Protein AF-A0A3Q1HMD2-F1 (afdb_monomer)

Structure (mmCIF, N/CA/C/O backbone):
data_AF-A0A3Q1HMD2-F1
#
_entry.id   AF-A0A3Q1HMD2-F1
#
loop_
_atom_site.group_PDB
_atom_site.id
_atom_site.type_symbol
_atom_site.label_atom_id
_atom_site.label_alt_id
_atom_site.label_comp_id
_atom_site.label_asym_id
_atom_site.label_entity_id
_atom_site.label_seq_id
_atom_site.pdbx_PDB_ins_code
_atom_site.Cartn_x
_atom_site.Cartn_y
_atom_site.Cartn_z
_atom_site.occupancy
_atom_site.B_iso_or_equiv
_atom_site.auth_seq_id
_atom_site.auth_comp_id
_atom_site.auth_asym_id
_atom_site.auth_atom_id
_atom_site.pdbx_PDB_model_num
ATOM 1 N N . GLU A 1 1 ? 46.331 -50.210 -24.029 1.00 36.81 1 GLU A N 1
ATOM 2 C CA . GLU A 1 1 ? 45.199 -49.927 -24.944 1.00 36.81 1 GLU A CA 1
ATOM 3 C C . GLU A 1 1 ? 43.909 -49.657 -24.145 1.00 36.81 1 GLU A C 1
ATOM 5 O O . GLU A 1 1 ? 43.136 -50.570 -23.907 1.00 36.81 1 GLU A O 1
ATOM 10 N N . ILE A 1 2 ? 43.775 -48.572 -23.369 1.00 42.72 2 ILE A N 1
ATOM 11 C CA . ILE A 1 2 ? 43.354 -47.190 -23.715 1.00 42.72 2 ILE A CA 1
ATOM 12 C C . ILE A 1 2 ? 42.086 -47.113 -24.583 1.00 42.72 2 ILE A C 1
ATOM 14 O O . ILE A 1 2 ? 42.190 -47.287 -25.784 1.00 42.72 2 ILE A O 1
ATOM 18 N N . THR A 1 3 ? 40.953 -46.740 -23.969 1.00 42.50 3 THR A N 1
ATOM 19 C CA . THR A 1 3 ? 39.891 -45.835 -24.494 1.00 42.50 3 THR A CA 1
ATOM 20 C C . THR A 1 3 ? 38.850 -45.664 -23.370 1.00 42.50 3 THR A C 1
ATOM 22 O O . THR A 1 3 ? 38.097 -46.589 -23.098 1.00 42.50 3 THR A O 1
ATOM 25 N N . ALA A 1 4 ? 38.925 -44.684 -22.465 1.00 46.41 4 ALA A N 1
ATOM 26 C CA . ALA A 1 4 ? 38.678 -43.241 -22.594 1.00 46.41 4 ALA A CA 1
ATOM 27 C C . ALA A 1 4 ? 37.219 -42.853 -22.947 1.00 46.41 4 ALA A C 1
ATOM 29 O O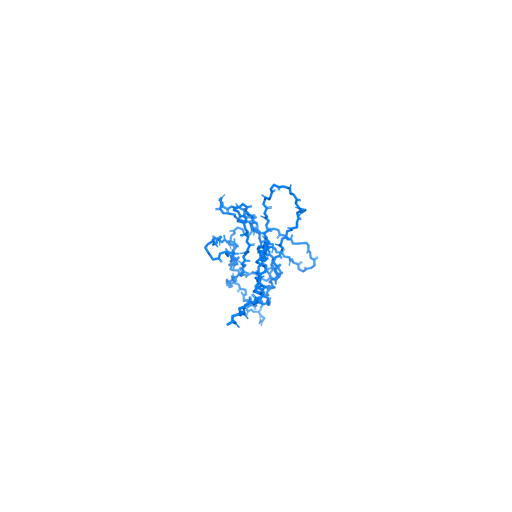 . ALA A 1 4 ? 36.803 -42.941 -24.093 1.00 46.41 4 ALA A O 1
ATOM 30 N N . PHE A 1 5 ? 36.496 -42.412 -21.906 1.00 48.41 5 PHE A N 1
ATOM 31 C CA . PHE A 1 5 ? 35.537 -41.296 -21.827 1.00 48.41 5 PHE A CA 1
ATOM 32 C C . PHE A 1 5 ? 34.639 -40.949 -23.026 1.00 48.41 5 PHE A C 1
ATOM 34 O O . PHE A 1 5 ? 35.114 -40.361 -23.983 1.00 48.41 5 PHE A O 1
ATOM 41 N N . PHE A 1 6 ? 33.318 -41.049 -22.824 1.00 46.47 6 PHE A N 1
ATOM 42 C CA . PHE A 1 6 ? 32.373 -39.978 -23.187 1.00 46.47 6 PHE A CA 1
ATOM 43 C C . PHE A 1 6 ? 31.221 -39.931 -22.170 1.00 46.47 6 PHE A C 1
ATOM 45 O O . PHE A 1 6 ? 30.139 -40.469 -22.387 1.00 46.47 6 PHE A O 1
ATOM 52 N N . LEU A 1 7 ? 31.457 -39.272 -21.031 1.00 53.06 7 LEU A N 1
ATOM 53 C CA . LEU A 1 7 ? 30.361 -38.701 -20.250 1.00 53.06 7 LEU A CA 1
ATOM 54 C C . LEU A 1 7 ? 29.839 -37.513 -21.062 1.00 53.06 7 LEU A C 1
ATOM 56 O O . LEU A 1 7 ? 30.474 -36.460 -21.092 1.00 53.06 7 LEU A O 1
ATOM 60 N N . LEU A 1 8 ? 28.709 -37.679 -21.748 1.00 49.09 8 LEU A N 1
ATOM 61 C CA . LEU A 1 8 ? 27.943 -36.536 -22.231 1.00 49.09 8 LEU A CA 1
ATOM 62 C C . LEU A 1 8 ? 27.417 -35.810 -20.993 1.00 49.09 8 LEU A C 1
ATOM 64 O O . LEU A 1 8 ? 26.364 -36.143 -20.454 1.00 49.09 8 LEU A O 1
ATOM 68 N N . ALA A 1 9 ? 28.187 -34.838 -20.508 1.00 56.22 9 ALA A N 1
ATOM 69 C CA . ALA A 1 9 ? 27.666 -33.813 -19.630 1.00 56.22 9 ALA A CA 1
ATOM 70 C C . ALA A 1 9 ? 26.577 -33.084 -20.421 1.00 56.22 9 ALA A C 1
ATOM 72 O O . ALA A 1 9 ? 26.861 -32.227 -21.258 1.00 56.22 9 ALA A O 1
ATOM 73 N N . VAL A 1 10 ? 25.322 -33.469 -20.197 1.00 58.69 10 VAL A N 1
ATOM 74 C CA . VAL A 1 10 ? 24.182 -32.649 -20.586 1.00 58.69 10 VAL A CA 1
ATOM 75 C C . VAL A 1 10 ? 24.306 -31.399 -19.730 1.00 58.69 10 VAL A C 1
ATOM 77 O O . VAL A 1 10 ? 23.956 -31.406 -18.551 1.00 58.69 10 VAL A O 1
ATOM 80 N N . ALA A 1 11 ? 24.909 -30.348 -20.288 1.00 55.50 11 ALA A N 1
ATOM 81 C CA . ALA A 1 11 ? 24.873 -29.042 -19.662 1.00 55.50 11 ALA A CA 1
ATOM 82 C C . ALA A 1 11 ? 23.389 -28.721 -19.438 1.00 55.50 11 ALA A C 1
ATOM 84 O O . ALA A 1 11 ? 22.623 -28.791 -20.407 1.00 55.50 11 ALA A O 1
ATOM 85 N N . PRO A 1 12 ? 22.943 -28.418 -18.205 1.00 51.03 12 PRO A N 1
ATOM 86 C CA . PRO A 1 12 ? 21.619 -27.859 -18.032 1.00 51.03 12 PRO A CA 1
ATOM 87 C C . PRO A 1 12 ? 21.605 -26.609 -18.901 1.00 51.03 12 PRO A C 1
ATOM 89 O O . PRO A 1 12 ? 22.405 -25.695 -18.700 1.00 51.03 12 PRO A O 1
ATOM 92 N N . SER A 1 13 ? 20.771 -26.614 -19.941 1.00 52.94 13 SER A N 1
ATOM 93 C CA . SER A 1 13 ? 20.509 -25.416 -20.717 1.00 52.94 13 SER A CA 1
ATOM 94 C C . SER A 1 13 ? 20.084 -24.375 -19.697 1.00 52.94 13 SER A C 1
ATOM 96 O O . SER A 1 13 ? 19.016 -24.519 -19.101 1.00 52.94 13 SER A O 1
ATOM 98 N N . SER A 1 14 ? 20.947 -23.392 -19.433 1.00 53.97 14 SER A N 1
ATOM 99 C CA . SER A 1 14 ? 20.606 -22.228 -18.633 1.00 53.97 14 SER A CA 1
ATOM 100 C C . SER A 1 14 ? 19.495 -21.511 -19.380 1.00 53.97 14 SER A C 1
ATOM 102 O O . SER A 1 14 ? 19.742 -20.598 -20.163 1.00 53.97 14 SER A O 1
ATOM 104 N N . SER A 1 15 ? 18.257 -21.962 -19.187 1.00 55.31 15 SER A N 1
ATOM 105 C CA . SER A 1 15 ? 17.096 -21.144 -19.443 1.00 55.31 15 SER A CA 1
ATOM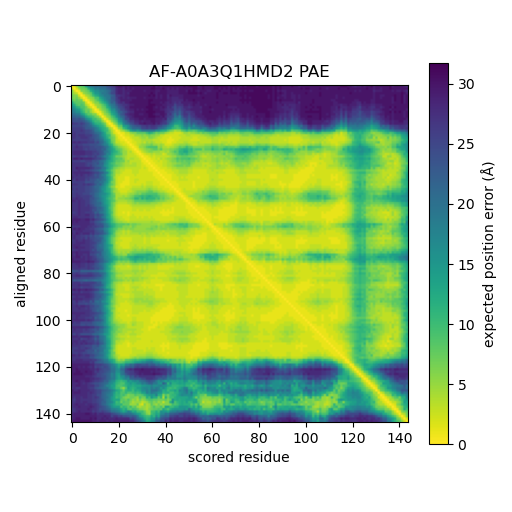 106 C C . SER A 1 15 ? 17.286 -19.966 -18.509 1.00 55.31 15 SER A C 1
ATOM 108 O O . SER A 1 15 ? 17.123 -20.094 -17.294 1.00 55.31 15 SER A O 1
ATOM 110 N N . THR A 1 16 ? 17.725 -18.838 -19.059 1.00 52.25 16 THR A N 1
ATOM 111 C CA . THR A 1 16 ? 17.556 -17.555 -18.403 1.00 52.25 16 THR A CA 1
ATOM 112 C C . THR A 1 16 ? 16.065 -17.460 -18.131 1.00 52.25 16 THR A C 1
ATOM 114 O O . THR A 1 16 ? 15.265 -17.234 -19.038 1.00 52.25 16 THR A O 1
ATOM 117 N N . LEU A 1 17 ? 15.660 -17.753 -16.894 1.00 46.91 17 LEU A N 1
ATOM 118 C CA . LEU A 1 17 ? 14.303 -17.493 -16.461 1.00 46.91 17 LEU A CA 1
ATOM 119 C C . LEU A 1 17 ? 14.194 -15.976 -16.532 1.00 46.91 17 LEU A C 1
ATOM 121 O O . LEU A 1 17 ? 14.702 -15.278 -15.656 1.00 46.91 17 LEU A O 1
ATOM 125 N N . ALA A 1 18 ? 13.655 -15.465 -17.641 1.00 54.69 18 ALA A N 1
ATOM 126 C CA . ALA A 1 18 ? 13.335 -14.059 -17.769 1.00 54.69 18 ALA A CA 1
ATOM 127 C C . ALA A 1 18 ? 12.510 -13.721 -16.529 1.00 54.69 18 ALA A C 1
ATOM 129 O O . ALA A 1 18 ? 11.440 -14.299 -16.323 1.00 54.69 18 ALA A O 1
ATOM 130 N N . GLN A 1 19 ? 13.077 -12.898 -15.647 1.00 58.88 19 GLN A N 1
ATOM 131 C CA . GLN A 1 19 ? 12.434 -12.533 -14.400 1.00 58.88 19 GLN A CA 1
ATOM 132 C C . GLN A 1 19 ? 11.140 -11.820 -14.778 1.00 58.88 19 GLN A C 1
ATOM 134 O O . GLN A 1 19 ? 11.170 -10.735 -15.349 1.00 58.88 19 GLN A O 1
ATOM 139 N N . LYS A 1 20 ? 10.015 -12.509 -14.578 1.00 73.69 20 LYS A N 1
ATOM 140 C CA . LYS A 1 20 ? 8.699 -12.007 -14.947 1.00 73.69 20 LYS A CA 1
ATOM 141 C C . LYS A 1 20 ? 8.309 -10.952 -13.929 1.00 73.69 20 LYS A C 1
ATOM 143 O O . LYS A 1 20 ? 8.329 -11.237 -12.733 1.00 73.69 20 LYS A O 1
ATOM 148 N N . ASP A 1 21 ? 7.952 -9.768 -14.407 1.00 82.88 21 ASP A N 1
ATOM 149 C CA . ASP A 1 21 ? 7.532 -8.695 -13.520 1.00 82.88 21 ASP A CA 1
ATOM 150 C C . ASP A 1 21 ? 6.264 -9.119 -12.775 1.00 82.88 21 ASP A C 1
ATOM 152 O O . ASP A 1 21 ? 5.322 -9.676 -13.356 1.00 82.88 21 ASP A O 1
ATOM 156 N N . ASN A 1 22 ? 6.264 -8.912 -11.465 1.00 85.75 22 ASN A N 1
ATOM 157 C CA . ASN A 1 22 ? 5.184 -9.347 -10.599 1.00 85.75 22 ASN A CA 1
ATOM 158 C C . ASN A 1 22 ? 5.085 -8.465 -9.359 1.00 85.75 22 ASN A C 1
ATOM 160 O O . ASN A 1 22 ? 6.025 -7.773 -8.975 1.00 85.75 22 ASN A O 1
ATOM 164 N N . VAL A 1 23 ? 3.930 -8.533 -8.713 1.00 90.69 23 VAL A N 1
ATOM 165 C CA . VAL A 1 23 ? 3.694 -7.937 -7.403 1.00 90.69 23 VAL A CA 1
ATOM 166 C C . VAL A 1 23 ? 3.278 -9.057 -6.461 1.00 90.69 23 VAL A C 1
ATOM 168 O O . VAL A 1 23 ? 2.573 -9.978 -6.868 1.00 90.69 23 VAL A O 1
ATOM 171 N N . LEU A 1 24 ? 3.762 -9.013 -5.227 1.00 91.00 24 LEU A N 1
ATOM 172 C CA . LEU A 1 24 ? 3.468 -9.976 -4.179 1.00 91.00 24 LEU A CA 1
ATOM 173 C C . LEU A 1 24 ? 2.897 -9.219 -2.982 1.00 91.00 24 LEU A C 1
ATOM 175 O O . LEU A 1 24 ? 3.565 -8.363 -2.401 1.00 91.00 24 LEU A O 1
ATOM 179 N N . GLN A 1 25 ? 1.658 -9.548 -2.638 1.00 89.44 25 GLN A N 1
ATOM 180 C CA . GLN A 1 25 ? 1.007 -9.115 -1.408 1.00 89.44 25 GLN A CA 1
ATOM 181 C C . GLN A 1 25 ? 0.841 -10.342 -0.511 1.00 89.44 25 GLN A C 1
ATOM 183 O O . GLN A 1 25 ? 0.607 -11.428 -1.051 1.00 89.44 25 GLN A O 1
ATOM 188 N N . PRO A 1 26 ? 0.976 -10.197 0.816 1.00 84.88 26 PRO A N 1
ATOM 189 C CA . PRO A 1 26 ? 0.573 -11.246 1.741 1.00 84.88 26 PRO A CA 1
ATOM 190 C C . PRO A 1 26 ? -0.877 -11.655 1.465 1.00 84.88 26 PRO A C 1
ATOM 192 O O . PRO A 1 26 ? -1.724 -10.799 1.208 1.00 84.88 26 PRO A O 1
ATOM 195 N N . GLU A 1 27 ? -1.147 -12.956 1.483 1.00 77.38 27 GLU A N 1
ATOM 196 C CA . GLU A 1 27 ? -2.516 -13.465 1.450 1.00 77.38 27 GLU A CA 1
ATOM 197 C C . GLU A 1 27 ? -3.094 -13.422 2.865 1.00 77.38 27 GLU A C 1
ATOM 199 O O . GLU A 1 27 ? -2.420 -13.815 3.819 1.00 77.38 27 GLU A O 1
ATOM 204 N N . GLY A 1 28 ? -4.340 -12.969 2.994 1.00 77.19 28 GLY A N 1
ATOM 205 C CA . GLY A 1 28 ? -5.062 -12.979 4.259 1.00 77.19 28 GL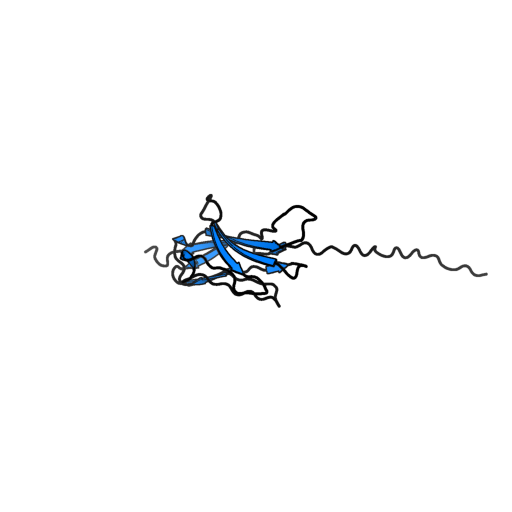Y A CA 1
ATOM 206 C C . GLY A 1 28 ? -5.930 -11.749 4.476 1.00 77.19 28 GLY A C 1
ATOM 207 O O . GLY A 1 28 ? -6.112 -10.917 3.582 1.00 77.19 28 GLY A O 1
ATOM 208 N N . ASP A 1 29 ? -6.429 -11.664 5.704 1.00 83.56 29 ASP A N 1
ATOM 209 C CA . ASP A 1 29 ? -7.293 -10.597 6.178 1.00 83.56 29 ASP A CA 1
ATOM 210 C C . ASP A 1 29 ? -6.603 -9.895 7.351 1.00 83.56 29 ASP A C 1
ATOM 212 O O . ASP A 1 29 ? -6.205 -10.532 8.327 1.00 83.56 29 ASP A O 1
ATOM 216 N N . GLU A 1 30 ? -6.491 -8.575 7.273 1.00 82.75 30 GLU A N 1
ATOM 217 C CA . GLU A 1 30 ? -5.971 -7.741 8.353 1.00 82.75 30 GLU A CA 1
ATOM 218 C C . GLU A 1 30 ? -7.150 -7.154 9.125 1.00 82.75 30 GLU A C 1
ATOM 220 O O . GLU A 1 30 ? -7.917 -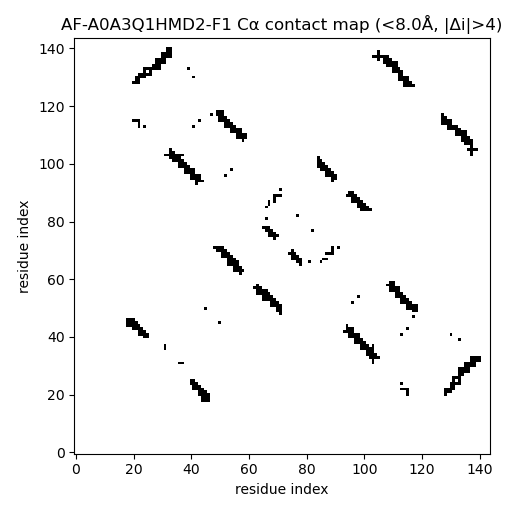6.349 8.591 1.00 82.75 30 GLU A O 1
ATOM 225 N N . THR A 1 31 ? -7.312 -7.556 10.386 1.00 86.06 31 THR A N 1
ATOM 226 C CA . THR A 1 31 ? -8.344 -6.996 11.268 1.00 86.06 31 THR A CA 1
ATOM 227 C C . THR A 1 31 ? -7.718 -5.993 12.221 1.00 86.06 31 THR A C 1
ATOM 229 O O . THR A 1 31 ? -6.835 -6.345 12.999 1.00 86.06 31 THR A O 1
ATOM 232 N N . GLN A 1 32 ? -8.197 -4.753 12.189 1.00 88.31 32 GLN A N 1
ATOM 233 C CA . GLN A 1 32 ? -7.665 -3.670 13.009 1.00 88.31 32 GLN A CA 1
ATOM 234 C C . GLN A 1 32 ? -8.800 -2.822 13.596 1.00 88.31 32 GLN A C 1
ATOM 236 O O . GLN A 1 32 ? -9.887 -2.741 13.026 1.00 88.31 32 GLN A O 1
ATOM 241 N N . THR A 1 33 ? -8.564 -2.188 14.743 1.00 89.25 33 THR A N 1
ATOM 242 C CA . THR A 1 33 ? -9.562 -1.344 15.410 1.00 89.25 33 THR A CA 1
ATOM 243 C C . THR A 1 33 ? -9.639 0.047 14.776 1.00 89.25 33 THR A C 1
ATOM 245 O O . THR A 1 33 ? -8.648 0.586 14.279 1.00 89.25 33 THR A O 1
ATOM 248 N N . GLU A 1 34 ? -10.819 0.665 14.802 1.00 90.81 34 GLU A N 1
ATOM 249 C CA . GLU A 1 34 ? -10.997 2.070 14.425 1.00 90.81 34 GLU A CA 1
ATOM 250 C C . GLU A 1 34 ? -10.037 2.975 15.214 1.00 90.81 34 GLU A C 1
ATOM 252 O O . GLU A 1 34 ? -9.845 2.812 16.418 1.00 90.81 34 GLU A O 1
ATOM 257 N N . GLY A 1 35 ? -9.431 3.946 14.532 1.00 89.81 35 GLY A N 1
ATOM 258 C CA . GLY A 1 35 ? -8.437 4.856 15.103 1.00 89.81 35 GLY A CA 1
ATOM 259 C C . GLY A 1 35 ? -6.994 4.346 15.046 1.00 89.81 35 GLY A C 1
ATOM 260 O O . GLY A 1 35 ? -6.071 5.166 15.091 1.00 89.81 35 GLY A O 1
ATOM 261 N N . ASP A 1 36 ? -6.778 3.045 14.852 1.00 92.44 36 ASP A N 1
ATOM 262 C CA . ASP A 1 36 ? -5.436 2.476 14.751 1.00 92.44 36 ASP A CA 1
ATOM 263 C C . ASP A 1 36 ? -4.761 2.808 13.413 1.00 92.44 36 ASP A C 1
ATOM 265 O O . ASP A 1 36 ? -5.316 3.438 12.505 1.00 92.44 36 ASP A O 1
ATOM 269 N N . THR A 1 37 ? -3.500 2.395 13.308 1.00 93.00 37 THR A N 1
ATOM 270 C CA . THR A 1 37 ? -2.704 2.490 12.089 1.00 93.00 37 THR A CA 1
ATOM 271 C C . THR A 1 37 ? -2.400 1.097 11.564 1.00 93.00 37 THR A C 1
ATOM 273 O O . THR A 1 37 ? -1.819 0.294 12.285 1.00 93.00 37 THR A O 1
ATOM 276 N N . VAL A 1 38 ? -2.705 0.851 10.291 1.00 92.06 38 VAL A N 1
ATOM 277 C CA . VAL A 1 38 ? -2.350 -0.390 9.590 1.00 92.06 38 VAL A CA 1
ATOM 278 C C . VAL A 1 38 ? -1.313 -0.109 8.506 1.00 92.06 38 VAL A C 1
ATOM 280 O O . VAL A 1 38 ? -1.273 0.982 7.926 1.00 92.06 38 VAL A O 1
ATOM 283 N N . THR A 1 39 ? -0.444 -1.085 8.250 1.00 94.62 39 THR A N 1
ATOM 284 C CA . THR A 1 39 ? 0.519 -1.052 7.145 1.00 94.62 39 THR A CA 1
ATOM 285 C C . THR A 1 39 ? 0.308 -2.281 6.277 1.00 94.62 39 THR A C 1
ATOM 287 O O . THR A 1 39 ? 0.452 -3.397 6.753 1.00 94.62 39 THR A O 1
ATOM 290 N N . LEU A 1 40 ? -0.047 -2.060 5.016 1.00 93.69 40 LEU A N 1
ATOM 291 C CA . LEU A 1 40 ? -0.265 -3.111 4.032 1.00 93.69 40 LEU A CA 1
ATOM 292 C C . LEU A 1 40 ? 1.007 -3.304 3.219 1.00 93.69 40 LEU A C 1
ATOM 294 O O . LEU A 1 40 ? 1.458 -2.375 2.539 1.00 93.69 40 LEU A O 1
ATOM 298 N N . ASP A 1 41 ? 1.576 -4.501 3.276 1.00 93.12 41 ASP A N 1
ATOM 299 C CA . ASP A 1 41 ? 2.814 -4.802 2.574 1.00 93.12 41 ASP A CA 1
ATOM 300 C C . ASP A 1 41 ? 2.575 -5.120 1.097 1.00 93.12 41 ASP A C 1
ATOM 302 O O . ASP A 1 41 ? 1.639 -5.816 0.705 1.00 93.12 41 ASP A O 1
ATOM 306 N N . CYS A 1 42 ? 3.470 -4.603 0.260 1.00 93.69 42 CYS A N 1
ATOM 307 C CA . CYS A 1 42 ? 3.534 -4.922 -1.157 1.00 93.69 42 CYS A CA 1
ATOM 308 C C . CYS A 1 42 ? 4.997 -5.012 -1.582 1.00 93.69 42 CYS A C 1
ATOM 310 O O . CYS A 1 42 ? 5.745 -4.035 -1.471 1.00 93.69 42 CYS A O 1
ATOM 312 N N . LEU A 1 43 ? 5.393 -6.178 -2.084 1.00 93.81 43 LEU A N 1
ATOM 313 C CA . LEU A 1 43 ? 6.682 -6.417 -2.718 1.00 93.81 43 LEU A CA 1
ATOM 314 C C . LEU A 1 43 ? 6.502 -6.426 -4.231 1.00 93.81 43 LEU A C 1
ATOM 316 O O . LEU A 1 43 ? 5.484 -6.885 -4.741 1.00 93.81 43 LEU A O 1
ATOM 320 N N . TYR A 1 44 ? 7.496 -5.952 -4.968 1.00 90.75 44 TYR A N 1
ATOM 321 C CA . TYR A 1 44 ? 7.465 -5.990 -6.423 1.00 90.75 44 TYR A CA 1
ATOM 322 C C . TYR A 1 44 ? 8.751 -6.573 -6.985 1.00 90.75 44 TYR A C 1
ATOM 324 O O . TYR A 1 44 ? 9.842 -6.431 -6.435 1.00 90.75 44 TYR A O 1
ATOM 332 N N . ASN A 1 45 ? 8.628 -7.209 -8.135 1.00 88.69 45 ASN A N 1
ATOM 333 C CA . ASN A 1 45 ? 9.750 -7.632 -8.935 1.00 88.69 45 ASN A CA 1
ATOM 334 C C . ASN A 1 45 ? 9.608 -7.015 -10.315 1.00 88.69 45 ASN A C 1
ATOM 336 O O . ASN A 1 45 ? 8.550 -7.097 -10.928 1.00 88.69 45 ASN A O 1
ATOM 340 N N . SER A 1 46 ? 10.665 -6.353 -10.755 1.00 84.50 46 SER A N 1
ATOM 341 C CA . SER A 1 46 ? 10.709 -5.653 -12.029 1.00 84.50 46 SER A CA 1
ATOM 342 C C . SER A 1 46 ? 12.144 -5.664 -12.516 1.00 84.50 46 SER A C 1
ATOM 344 O O . SER A 1 46 ? 13.077 -5.383 -11.744 1.00 84.50 46 SER A O 1
ATOM 346 N N . SER A 1 47 ? 12.307 -6.008 -13.787 1.00 81.94 47 SER A N 1
ATOM 347 C CA . SER A 1 47 ? 13.582 -5.888 -14.495 1.00 81.94 47 SER A CA 1
ATOM 348 C C . SER A 1 47 ? 13.806 -4.477 -15.058 1.00 81.94 47 SER A C 1
ATOM 350 O O . SER A 1 47 ? 14.945 -4.092 -15.336 1.00 81.94 47 SER A O 1
ATOM 352 N N . SER A 1 48 ? 12.740 -3.681 -15.180 1.00 80.50 48 SER A N 1
ATOM 353 C CA . SER A 1 48 ? 12.786 -2.319 -15.703 1.00 80.50 48 SER A CA 1
ATOM 354 C C . SER A 1 48 ? 13.311 -1.312 -14.680 1.00 80.50 48 SER A C 1
ATOM 356 O O . SER A 1 48 ? 13.138 -1.423 -13.467 1.00 80.50 48 SER A O 1
ATOM 358 N N . THR A 1 49 ? 13.955 -0.260 -15.182 1.00 80.12 49 THR A N 1
ATOM 359 C CA . THR A 1 49 ? 14.341 0.912 -14.385 1.00 80.12 49 THR A CA 1
ATOM 360 C C . THR A 1 49 ? 13.264 1.999 -14.386 1.00 80.12 49 THR A C 1
ATOM 362 O O . THR A 1 49 ? 13.358 2.946 -13.602 1.00 80.12 49 THR A O 1
ATOM 365 N N . ASN A 1 50 ? 12.241 1.859 -15.239 1.00 83.81 50 ASN A N 1
ATOM 366 C CA . ASN A 1 50 ? 11.153 2.811 -15.436 1.00 83.81 50 ASN A CA 1
ATOM 367 C C . ASN A 1 50 ? 9.793 2.135 -15.221 1.00 83.81 50 ASN A C 1
ATOM 369 O O . ASN A 1 50 ? 9.122 1.696 -16.162 1.00 83.81 50 ASN A O 1
ATOM 373 N N . TYR A 1 51 ? 9.400 2.070 -13.954 1.00 85.81 51 TYR A N 1
ATOM 374 C CA . TYR A 1 51 ? 8.144 1.486 -13.512 1.00 85.81 51 TYR A CA 1
ATOM 375 C C . TYR A 1 51 ? 7.373 2.432 -12.594 1.00 85.81 51 TYR A C 1
ATOM 377 O O . TYR A 1 51 ? 7.937 3.300 -11.921 1.00 85.81 51 TYR A O 1
ATOM 385 N N . TYR A 1 52 ? 6.066 2.213 -12.562 1.00 90.19 52 TYR A N 1
ATOM 386 C CA . TYR A 1 52 ? 5.101 2.876 -11.706 1.00 90.19 52 TYR A CA 1
ATOM 387 C C . TYR A 1 52 ? 4.439 1.827 -10.829 1.00 90.19 52 TYR A C 1
ATOM 389 O O . TYR A 1 52 ? 4.017 0.780 -11.312 1.00 90.19 52 TYR A O 1
ATOM 397 N N . LEU A 1 53 ? 4.340 2.128 -9.546 1.00 93.19 53 LEU A N 1
ATOM 398 C CA . LEU A 1 53 ? 3.640 1.314 -8.569 1.00 93.19 53 LEU A CA 1
ATOM 399 C C . LEU A 1 53 ? 2.414 2.077 -8.095 1.00 93.19 53 LEU A C 1
ATOM 401 O O . LEU A 1 53 ? 2.482 3.292 -7.890 1.00 93.19 53 LEU A O 1
ATOM 405 N N . PHE A 1 54 ? 1.307 1.369 -7.929 1.00 94.31 54 PHE A N 1
ATOM 406 C CA . PHE A 1 54 ? 0.007 1.945 -7.613 1.00 94.31 54 PHE A CA 1
ATOM 407 C C . PHE A 1 54 ? -0.634 1.208 -6.454 1.00 94.31 54 PHE A C 1
ATOM 409 O O . PHE A 1 54 ? -0.482 -0.004 -6.333 1.00 94.31 54 PHE A O 1
ATOM 416 N N . TRP A 1 55 ? -1.414 1.953 -5.679 1.00 96.12 55 TRP A N 1
ATOM 417 C CA . TRP A 1 55 ? -2.352 1.416 -4.709 1.00 96.12 55 TRP A CA 1
ATOM 418 C C . TRP A 1 55 ? -3.780 1.782 -5.099 1.00 96.12 55 TRP A C 1
ATOM 420 O O . TRP A 1 55 ? -4.070 2.936 -5.435 1.00 96.12 55 TRP A O 1
ATOM 430 N N . TYR A 1 56 ? -4.665 0.795 -5.017 1.00 94.50 56 TYR A N 1
ATOM 431 C CA . TYR A 1 56 ? -6.095 0.927 -5.250 1.00 94.50 56 TYR A CA 1
ATOM 432 C C . TYR A 1 56 ? -6.886 0.406 -4.054 1.00 94.50 56 TYR A C 1
ATOM 434 O O . TYR A 1 56 ? -6.457 -0.529 -3.381 1.00 94.50 56 TYR A O 1
ATOM 442 N N . LYS A 1 57 ? -8.063 0.991 -3.834 1.00 94.44 57 LYS A N 1
ATOM 443 C CA . LYS A 1 57 ? -9.064 0.541 -2.864 1.00 94.44 57 LYS A CA 1
ATOM 444 C C . LYS A 1 57 ? -10.302 0.059 -3.607 1.00 94.44 57 LYS A C 1
ATOM 446 O O . LYS A 1 57 ? -10.807 0.777 -4.467 1.00 94.44 57 LYS A O 1
ATOM 451 N N . GLN A 1 58 ? -10.820 -1.112 -3.272 1.00 93.25 58 GLN A N 1
ATOM 452 C CA . GLN A 1 58 ? -12.062 -1.643 -3.819 1.00 93.25 58 GLN A CA 1
ATOM 453 C C . GLN A 1 58 ? -13.083 -1.854 -2.702 1.00 93.25 58 GLN A C 1
ATOM 455 O O . GLN A 1 58 ? -12.929 -2.727 -1.849 1.00 93.25 58 GLN A O 1
ATOM 460 N N . ASP A 1 59 ? -14.144 -1.052 -2.729 1.00 90.81 59 ASP A N 1
ATOM 461 C CA . ASP A 1 59 ? -15.250 -1.153 -1.781 1.00 90.81 59 ASP A CA 1
ATOM 462 C C . ASP A 1 59 ? -16.264 -2.202 -2.282 1.00 90.81 59 ASP A C 1
ATOM 464 O O . ASP A 1 59 ? -17.025 -1.942 -3.220 1.00 90.81 59 ASP A O 1
ATOM 468 N N . GLY A 1 60 ? -16.270 -3.399 -1.688 1.00 86.38 60 GLY A N 1
ATOM 469 C CA . GLY A 1 60 ? -17.142 -4.506 -2.104 1.00 86.38 60 GLY A CA 1
ATOM 470 C C . GLY A 1 60 ? -16.971 -4.873 -3.586 1.00 86.38 60 GLY A C 1
ATOM 471 O O . GLY A 1 60 ? -15.855 -4.995 -4.087 1.00 86.38 60 GLY A O 1
ATOM 472 N N . ASN A 1 61 ? -18.080 -5.000 -4.322 1.00 86.94 61 ASN A N 1
ATOM 473 C CA . ASN A 1 61 ? -18.071 -5.340 -5.755 1.00 86.94 61 ASN A CA 1
ATOM 474 C C . ASN A 1 61 ? -17.900 -4.126 -6.688 1.00 86.94 61 ASN A C 1
ATOM 476 O O . ASN A 1 61 ? -18.085 -4.245 -7.901 1.00 86.94 61 ASN A O 1
ATOM 480 N N . ASN A 1 62 ? -17.570 -2.950 -6.150 1.00 90.31 62 ASN A N 1
ATOM 481 C CA . ASN A 1 62 ? -17.326 -1.770 -6.974 1.00 90.31 62 ASN A CA 1
ATOM 482 C C . ASN A 1 62 ? -16.005 -1.880 -7.741 1.00 90.31 62 ASN A C 1
ATOM 484 O O . ASN A 1 62 ? -15.173 -2.746 -7.487 1.00 90.31 62 ASN A O 1
ATOM 488 N N . ARG A 1 63 ? -15.795 -0.970 -8.694 1.00 90.38 63 ARG A N 1
ATOM 489 C CA . ARG A 1 63 ? -14.511 -0.855 -9.392 1.00 90.38 63 ARG A CA 1
ATOM 490 C C . ARG A 1 63 ? -13.422 -0.325 -8.444 1.00 90.38 63 ARG A C 1
ATOM 492 O O . ARG A 1 63 ? -13.722 0.574 -7.656 1.00 90.38 63 ARG A O 1
ATOM 499 N N . PRO A 1 64 ? -12.165 -0.798 -8.556 1.00 92.19 64 PRO A N 1
ATOM 500 C CA . PRO A 1 64 ? -11.056 -0.257 -7.777 1.00 92.19 64 PRO A CA 1
ATOM 501 C C . PRO A 1 64 ? -10.856 1.246 -8.018 1.00 92.19 64 PRO A C 1
ATOM 503 O O . PRO A 1 64 ? -10.779 1.706 -9.160 1.00 92.19 64 PRO A O 1
ATOM 506 N N . ARG A 1 65 ? -10.753 2.009 -6.930 1.00 94.94 65 ARG A N 1
ATOM 507 C CA . ARG A 1 65 ? -10.488 3.450 -6.902 1.00 94.94 65 ARG A CA 1
ATOM 508 C C . ARG A 1 65 ? -9.012 3.704 -6.639 1.00 94.94 65 ARG A C 1
ATOM 510 O O . ARG A 1 65 ? -8.400 3.041 -5.806 1.00 94.94 65 ARG A O 1
ATOM 517 N N . PHE A 1 66 ? -8.430 4.644 -7.371 1.00 95.69 66 PHE A N 1
ATOM 518 C CA . PHE A 1 66 ? -7.013 4.979 -7.259 1.00 95.69 66 PHE A CA 1
ATOM 519 C C . PHE A 1 66 ? -6.727 5.746 -5.960 1.00 95.69 66 PHE A C 1
ATOM 521 O O . PHE A 1 66 ? -7.384 6.743 -5.683 1.00 95.69 66 PHE A O 1
ATOM 528 N N . ILE A 1 67 ? -5.728 5.296 -5.192 1.00 97.19 67 ILE A N 1
ATOM 529 C CA . ILE A 1 67 ? -5.289 5.952 -3.951 1.00 97.19 67 ILE A CA 1
ATOM 530 C C . ILE A 1 67 ? -4.072 6.830 -4.228 1.00 97.19 67 ILE A C 1
ATOM 532 O O . ILE A 1 67 ? -4.087 8.049 -4.037 1.00 97.19 67 ILE A O 1
ATOM 536 N N . LEU A 1 68 ? -2.977 6.183 -4.632 1.00 97.25 68 LEU A N 1
ATOM 537 C CA . LEU A 1 68 ? -1.680 6.812 -4.820 1.00 97.25 68 LEU A CA 1
ATOM 538 C C . LEU A 1 68 ? -0.786 6.009 -5.761 1.00 97.25 68 LEU A C 1
ATOM 540 O O . LEU A 1 68 ? -0.991 4.817 -5.986 1.00 97.25 68 LEU A O 1
ATOM 544 N N . SER A 1 69 ? 0.232 6.676 -6.292 1.00 95.44 69 SER A N 1
ATOM 545 C CA . SER A 1 69 ? 1.287 6.082 -7.103 1.00 95.44 69 SER A CA 1
ATOM 546 C C . SER A 1 69 ? 2.660 6.511 -6.614 1.00 95.44 69 SER A C 1
ATOM 548 O O . SER A 1 69 ? 2.813 7.614 -6.086 1.00 95.44 69 SER A O 1
ATOM 550 N N . ARG A 1 70 ? 3.671 5.664 -6.808 1.00 94.94 70 ARG A N 1
ATOM 551 C CA . ARG A 1 70 ? 5.091 5.981 -6.594 1.00 94.94 70 ARG A CA 1
ATOM 552 C C . ARG A 1 70 ? 5.921 5.405 -7.734 1.00 94.94 70 ARG A C 1
ATOM 554 O O . ARG A 1 70 ? 5.545 4.420 -8.360 1.00 94.94 70 ARG A O 1
ATOM 561 N N . PHE A 1 71 ? 7.055 6.029 -8.010 1.00 91.56 71 PHE A N 1
ATOM 562 C CA . PHE A 1 71 ? 8.012 5.582 -9.018 1.00 91.56 71 PHE A CA 1
ATOM 563 C C . PHE A 1 71 ? 9.413 6.024 -8.610 1.00 91.56 71 PHE A C 1
ATOM 565 O O . PHE A 1 71 ? 9.572 6.899 -7.763 1.00 91.56 71 PHE A O 1
ATOM 572 N N . LYS A 1 72 ? 10.437 5.400 -9.197 1.00 86.06 72 LYS A N 1
ATOM 573 C CA . LYS A 1 72 ? 11.831 5.561 -8.760 1.00 86.06 72 LYS A CA 1
ATOM 574 C C . LYS A 1 72 ? 12.353 7.000 -8.859 1.00 86.06 72 LYS A C 1
ATOM 576 O O . LYS A 1 72 ? 13.133 7.423 -8.015 1.00 86.06 72 LYS A O 1
ATOM 581 N N . ILE A 1 73 ? 11.954 7.736 -9.896 1.00 84.94 73 ILE A N 1
ATOM 582 C CA . ILE A 1 73 ? 12.461 9.085 -10.190 1.00 84.94 73 ILE A CA 1
ATOM 583 C C . ILE A 1 73 ? 11.317 10.089 -10.062 1.00 84.94 73 ILE A C 1
ATOM 585 O O . ILE A 1 73 ? 10.724 10.458 -11.066 1.00 84.94 73 ILE A O 1
ATOM 589 N N . GLY A 1 74 ? 10.988 10.517 -8.843 1.00 83.00 74 GLY A N 1
ATOM 590 C CA . GLY A 1 74 ? 9.919 11.485 -8.573 1.00 83.00 74 GLY A CA 1
ATOM 591 C C . GLY A 1 74 ? 9.119 11.144 -7.316 1.00 83.00 74 GLY A C 1
ATOM 592 O O . GLY A 1 74 ? 9.430 10.192 -6.611 1.00 83.00 74 GLY A O 1
ATOM 593 N N . GLN A 1 75 ? 8.087 11.940 -7.026 1.00 79.69 75 GLN A N 1
ATOM 594 C CA . GLN A 1 75 ? 7.267 11.793 -5.811 1.00 79.69 75 GLN A CA 1
ATOM 595 C C . GLN A 1 75 ? 6.012 10.926 -6.017 1.00 79.69 75 GLN A C 1
ATOM 597 O O . GLN A 1 75 ? 5.510 10.341 -5.061 1.00 79.69 75 GLN A O 1
ATOM 602 N N . GLY A 1 76 ? 5.494 10.812 -7.246 1.00 91.06 76 GLY A N 1
ATOM 603 C CA . GLY A 1 76 ? 4.193 10.177 -7.476 1.00 91.06 76 GLY A CA 1
ATOM 604 C C . GLY A 1 76 ? 2.995 11.108 -7.282 1.00 91.06 76 GLY A C 1
ATOM 605 O O . GLY A 1 76 ? 3.142 12.329 -7.230 1.00 91.06 76 GLY A O 1
ATOM 606 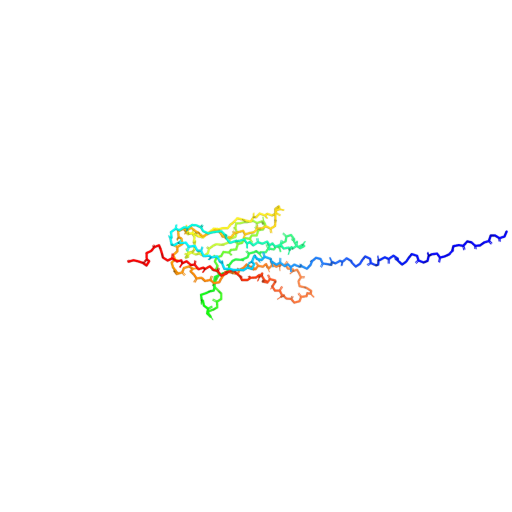N N . LYS A 1 77 ? 1.794 10.526 -7.194 1.00 95.31 77 LYS A N 1
ATOM 607 C CA . LYS A 1 77 ? 0.538 11.235 -6.892 1.00 95.31 77 LYS A CA 1
ATOM 608 C C . LYS A 1 77 ? -0.151 10.563 -5.706 1.00 95.31 77 LYS A C 1
ATOM 610 O O . LYS A 1 77 ? -0.032 9.357 -5.540 1.00 95.31 77 LYS A O 1
ATOM 615 N N . THR A 1 78 ? -0.894 11.327 -4.917 1.00 97.00 78 THR A N 1
ATOM 616 C CA . THR A 1 78 ? -1.902 10.816 -3.976 1.00 97.00 78 THR A CA 1
ATOM 617 C C . THR A 1 78 ? -3.188 11.597 -4.227 1.00 97.00 78 THR A C 1
ATOM 619 O O . THR A 1 78 ? -3.126 12.824 -4.360 1.00 97.00 78 THR A O 1
ATOM 622 N N . GLU A 1 79 ? -4.329 10.917 -4.346 1.00 96.75 79 GLU A N 1
ATOM 623 C CA . GLU A 1 79 ? -5.617 11.594 -4.527 1.00 96.75 79 GLU A CA 1
ATOM 624 C C . GLU A 1 79 ? -6.014 12.391 -3.290 1.00 96.75 79 GLU A C 1
ATOM 626 O O . GLU A 1 79 ? -5.692 12.020 -2.162 1.00 96.75 79 GLU A O 1
ATOM 631 N N . ASN A 1 80 ? -6.714 13.505 -3.512 1.00 95.94 80 ASN A N 1
ATOM 632 C CA . ASN A 1 80 ? -7.033 14.469 -2.458 1.00 95.94 80 ASN A CA 1
ATOM 633 C C . ASN A 1 80 ? -7.771 13.832 -1.274 1.00 95.94 80 ASN A C 1
ATOM 635 O O . ASN A 1 80 ? -7.447 14.159 -0.138 1.00 95.94 80 ASN A O 1
ATOM 639 N N . GLU A 1 81 ? -8.687 12.893 -1.534 1.00 94.12 81 GLU A N 1
ATOM 640 C CA . GLU A 1 81 ? -9.456 12.191 -0.495 1.00 94.12 81 GLU A CA 1
ATOM 641 C C . GLU A 1 81 ? -8.583 11.357 0.464 1.00 94.12 81 GLU A C 1
ATOM 643 O O . GLU A 1 81 ? -8.992 11.074 1.586 1.00 94.12 81 GLU A O 1
ATOM 648 N N . PHE A 1 82 ? -7.361 10.998 0.056 1.00 95.00 82 PHE A N 1
ATOM 649 C CA . PHE A 1 82 ? -6.475 10.102 0.801 1.00 95.00 82 PHE A CA 1
ATOM 650 C C . PHE A 1 82 ? -5.259 10.802 1.426 1.00 95.00 82 PHE A C 1
ATOM 652 O O . PHE A 1 82 ? -4.597 10.216 2.282 1.00 95.00 82 PHE A O 1
ATOM 659 N N . LYS A 1 83 ? -4.954 12.050 1.041 1.00 94.06 83 LYS A N 1
ATOM 660 C CA . LYS A 1 83 ? -3.697 12.744 1.395 1.00 94.06 83 LYS A CA 1
ATOM 661 C C . LYS A 1 83 ? -3.408 12.847 2.892 1.00 94.06 83 LYS A C 1
ATOM 663 O O . LYS A 1 83 ? -2.241 12.864 3.269 1.00 94.06 83 LYS A O 1
ATOM 668 N N . GLU A 1 84 ? -4.438 12.947 3.726 1.00 95.44 84 GLU A N 1
ATOM 669 C CA . GLU A 1 84 ? -4.262 13.163 5.167 1.00 95.44 84 GLU A CA 1
ATOM 670 C C . GLU A 1 84 ? -3.916 11.883 5.934 1.00 95.44 84 GLU A C 1
ATOM 672 O O . GLU A 1 84 ? -3.168 11.931 6.908 1.00 95.44 84 GLU A O 1
ATOM 677 N N . ARG A 1 85 ? -4.461 10.736 5.507 1.00 96.25 85 ARG A N 1
ATOM 678 C CA . ARG A 1 85 ? -4.418 9.481 6.279 1.00 96.25 85 ARG A CA 1
ATOM 679 C C . ARG A 1 85 ? -3.630 8.367 5.600 1.00 96.25 85 ARG A C 1
ATOM 681 O O . ARG A 1 85 ? -3.131 7.481 6.290 1.00 96.25 85 ARG A O 1
ATOM 688 N N . PHE A 1 86 ? -3.492 8.417 4.277 1.00 96.62 86 PHE A N 1
ATOM 689 C CA . PHE A 1 86 ? -2.848 7.376 3.485 1.00 96.62 86 PHE A CA 1
ATOM 690 C C . PHE A 1 86 ? -1.502 7.866 2.972 1.00 96.62 86 PHE A C 1
ATOM 692 O O . PHE A 1 86 ? -1.396 8.900 2.305 1.00 96.62 86 PHE A O 1
ATOM 699 N N . SER A 1 87 ? -0.461 7.087 3.227 1.00 96.31 87 SER A N 1
ATOM 700 C CA . SER A 1 87 ? 0.875 7.376 2.728 1.00 96.31 87 SER A CA 1
ATOM 701 C C . SER A 1 87 ? 1.600 6.109 2.307 1.00 96.31 87 SER A C 1
ATOM 703 O O . SER A 1 87 ? 1.305 5.004 2.747 1.00 96.31 87 SER A O 1
ATOM 705 N N . SER A 1 88 ? 2.552 6.272 1.397 1.00 96.31 88 SER A N 1
ATOM 706 C CA . SER A 1 88 ? 3.396 5.182 0.933 1.00 96.31 88 SER A CA 1
ATOM 707 C C . SER A 1 88 ? 4.756 5.726 0.534 1.00 96.31 88 SER A C 1
ATOM 709 O O . SER A 1 88 ? 4.848 6.806 -0.067 1.00 96.31 88 SER A O 1
ATOM 711 N N . THR A 1 89 ? 5.796 4.967 0.862 1.00 94.88 89 THR A N 1
ATOM 712 C CA . THR A 1 89 ? 7.189 5.297 0.570 1.00 94.88 89 THR A CA 1
ATOM 713 C C . THR A 1 89 ? 7.807 4.136 -0.187 1.00 94.88 89 THR A C 1
ATOM 715 O O . THR A 1 89 ? 7.861 3.019 0.320 1.00 94.88 89 THR A O 1
ATOM 718 N N . LEU A 1 90 ? 8.279 4.403 -1.404 1.00 93.88 90 LEU A N 1
ATOM 719 C CA . LEU A 1 90 ? 8.952 3.401 -2.223 1.00 93.88 90 LEU A CA 1
ATOM 720 C C . LEU A 1 90 ? 10.322 3.067 -1.628 1.00 93.88 90 LEU A C 1
ATOM 722 O O . LEU A 1 90 ? 11.194 3.932 -1.546 1.00 93.88 90 LEU A O 1
ATOM 726 N N . ASN A 1 91 ? 10.538 1.798 -1.300 1.00 93.50 91 ASN A N 1
ATOM 727 C CA . ASN A 1 91 ? 11.841 1.274 -0.933 1.00 93.50 91 ASN A CA 1
ATOM 728 C C . ASN A 1 91 ? 12.416 0.455 -2.093 1.00 93.50 91 ASN A C 1
ATOM 730 O O . ASN A 1 91 ? 12.086 -0.713 -2.285 1.00 93.50 91 ASN A O 1
ATOM 734 N N . SER A 1 92 ? 13.297 1.076 -2.879 1.00 89.69 92 SER A N 1
ATOM 735 C CA . SER A 1 92 ? 13.903 0.407 -4.038 1.00 89.69 92 SER A CA 1
ATOM 736 C C . SER A 1 92 ? 14.916 -0.678 -3.654 1.00 89.69 92 SER A C 1
ATOM 738 O O . SER A 1 92 ? 15.154 -1.578 -4.453 1.00 89.69 92 SER A O 1
ATOM 740 N N . THR A 1 93 ? 15.496 -0.614 -2.450 1.00 90.75 93 THR A N 1
ATOM 741 C CA . THR A 1 93 ? 16.485 -1.592 -1.967 1.00 90.75 93 THR A CA 1
ATOM 74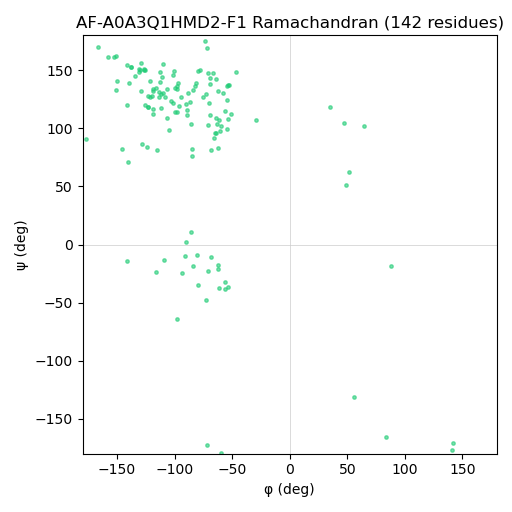2 C C . THR A 1 93 ? 15.821 -2.921 -1.630 1.00 90.75 93 THR A C 1
ATOM 744 O O . THR A 1 93 ? 16.270 -3.965 -2.090 1.00 90.75 93 THR A O 1
ATOM 747 N N . PHE A 1 94 ? 14.716 -2.878 -0.881 1.00 92.69 94 PHE A N 1
ATOM 748 C CA . PHE A 1 94 ? 13.934 -4.069 -0.525 1.00 92.69 94 PHE A CA 1
ATOM 749 C C . PHE A 1 94 ? 12.829 -4.394 -1.536 1.00 92.69 94 PHE A C 1
ATOM 751 O O . PHE A 1 94 ? 12.079 -5.343 -1.337 1.00 92.69 94 PHE A O 1
ATOM 758 N N . ARG A 1 95 ? 12.729 -3.608 -2.616 1.00 92.56 95 ARG A N 1
ATOM 759 C CA . ARG A 1 95 ? 11.674 -3.696 -3.631 1.00 92.56 95 ARG A CA 1
ATOM 760 C C . ARG A 1 95 ? 10.274 -3.747 -3.007 1.00 92.56 95 ARG A C 1
ATOM 762 O O . ARG A 1 95 ? 9.468 -4.620 -3.324 1.00 92.56 95 ARG A O 1
ATOM 769 N N . SER A 1 96 ? 9.995 -2.798 -2.117 1.00 94.31 96 SER A N 1
ATOM 770 C CA . SER A 1 96 ? 8.726 -2.716 -1.394 1.00 94.31 96 SER A CA 1
ATOM 771 C C . SER A 1 96 ? 8.054 -1.351 -1.522 1.00 94.31 96 SER A C 1
ATOM 773 O O . SER A 1 96 ? 8.706 -0.319 -1.709 1.00 94.31 96 SER A O 1
ATOM 775 N N . ILE A 1 97 ? 6.726 -1.348 -1.443 1.00 95.00 97 ILE A N 1
ATOM 776 C CA . ILE A 1 97 ? 5.887 -0.148 -1.448 1.00 95.00 97 ILE A CA 1
ATOM 777 C C . ILE A 1 97 ? 4.728 -0.303 -0.449 1.00 95.00 97 ILE A C 1
ATOM 779 O O . ILE A 1 97 ? 3.573 -0.453 -0.843 1.00 95.00 97 ILE A O 1
ATOM 783 N N . PRO A 1 98 ? 5.004 -0.275 0.863 1.00 95.62 98 PRO A N 1
ATOM 784 C CA . PRO A 1 98 ? 3.953 -0.434 1.859 1.00 95.62 98 PRO A CA 1
ATOM 785 C C . PRO A 1 98 ? 2.944 0.723 1.799 1.00 95.62 98 PRO A C 1
ATOM 787 O O . PRO A 1 98 ? 3.332 1.879 1.584 1.00 95.62 98 PRO A O 1
ATOM 790 N N . LEU A 1 99 ? 1.658 0.431 1.999 1.00 96.31 99 LEU A N 1
ATOM 791 C CA . LEU A 1 99 ? 0.611 1.436 2.192 1.00 96.31 99 LEU A CA 1
ATOM 792 C C . LEU A 1 99 ? 0.309 1.572 3.679 1.00 96.31 99 LEU A C 1
ATOM 794 O O . LEU A 1 99 ? -0.217 0.657 4.301 1.00 96.31 99 LEU A O 1
ATOM 798 N N . LYS A 1 100 ? 0.610 2.738 4.241 1.00 96.50 100 LYS A N 1
ATOM 799 C CA . LYS A 1 100 ? 0.272 3.085 5.616 1.00 96.50 100 LYS A CA 1
ATOM 800 C C . LYS A 1 100 ? -1.053 3.836 5.642 1.00 96.50 100 LYS A C 1
ATOM 802 O O . LYS A 1 100 ? -1.185 4.862 4.974 1.00 96.50 100 LYS A O 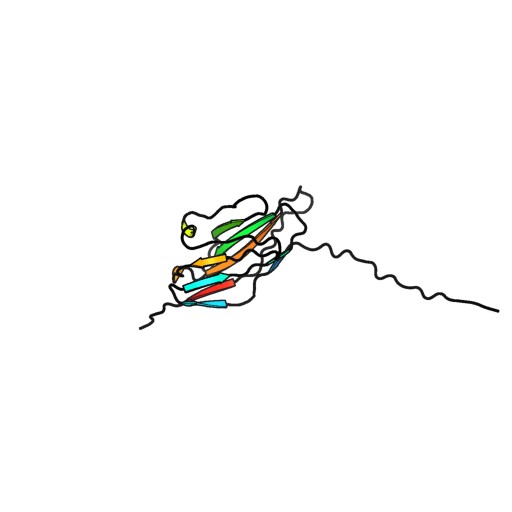1
ATOM 807 N N . ILE A 1 101 ? -1.992 3.360 6.452 1.00 95.44 101 ILE A N 1
ATOM 808 C CA . ILE A 1 101 ? -3.295 3.987 6.682 1.00 95.44 101 ILE A CA 1
ATOM 809 C C . ILE A 1 101 ? -3.374 4.343 8.163 1.00 95.44 101 ILE A C 1
ATOM 811 O O . ILE A 1 101 ? -3.294 3.468 9.019 1.00 95.44 101 ILE A O 1
ATOM 815 N N . GLN A 1 102 ? -3.473 5.632 8.469 1.00 95.19 102 GLN A N 1
ATOM 816 C CA . GLN A 1 102 ? -3.555 6.146 9.837 1.00 95.19 102 GLN A CA 1
ATOM 817 C C . GLN A 1 102 ? -4.993 6.490 10.197 1.00 95.19 102 GLN A C 1
ATOM 819 O O . GLN A 1 102 ? -5.740 6.955 9.335 1.00 95.19 102 GLN A O 1
ATOM 824 N N . LYS A 1 103 ? -5.339 6.365 11.484 1.00 93.38 103 LYS A N 1
ATOM 825 C CA . LYS A 1 103 ? -6.678 6.677 11.997 1.00 93.38 103 LYS A CA 1
ATOM 826 C C . LYS A 1 103 ? -7.732 5.952 11.166 1.00 93.38 103 LYS A C 1
ATOM 828 O O . LYS A 1 103 ? -8.490 6.594 10.439 1.00 93.38 103 LYS A O 1
ATOM 833 N N . LEU A 1 104 ? -7.686 4.622 11.179 1.00 91.81 104 LEU A N 1
ATOM 834 C CA . LEU A 1 104 ? -8.619 3.793 10.420 1.00 91.81 104 LEU A CA 1
ATOM 835 C C . LEU A 1 104 ? -10.065 4.153 10.748 1.00 91.81 104 LEU A C 1
ATOM 837 O O . LEU A 1 104 ? -10.406 4.343 11.911 1.00 91.81 104 LEU A O 1
ATOM 841 N N . HIS A 1 105 ? -10.898 4.247 9.719 1.00 90.94 105 HIS A N 1
ATOM 842 C CA . HIS A 1 105 ? -12.342 4.396 9.841 1.00 90.94 105 HIS A CA 1
ATOM 843 C C . HIS A 1 105 ? -13.015 3.101 9.383 1.00 90.94 105 HIS A C 1
ATOM 845 O O . HIS A 1 105 ? -12.492 2.400 8.518 1.00 90.94 105 HIS A O 1
ATOM 851 N N . VAL A 1 106 ? -14.229 2.818 9.863 1.00 87.75 106 VAL A N 1
ATOM 852 C CA . VAL A 1 106 ? -15.011 1.647 9.408 1.00 87.75 106 VAL A CA 1
ATOM 853 C C . VAL A 1 106 ? -15.166 1.624 7.885 1.00 87.75 106 VAL A C 1
ATOM 855 O O . VAL A 1 106 ? -15.088 0.565 7.2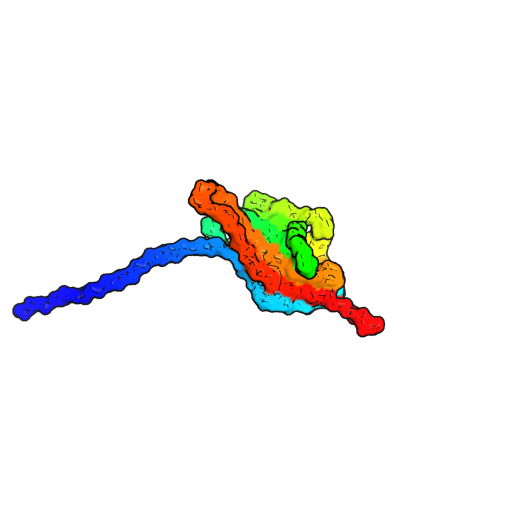62 1.00 87.75 106 VAL A O 1
ATOM 858 N N . SER A 1 107 ? -15.314 2.803 7.272 1.00 89.25 107 SER A N 1
ATOM 859 C CA . SER A 1 107 ? -15.411 2.974 5.821 1.00 89.25 107 SER A CA 1
ATOM 860 C C . SER A 1 107 ? -14.121 2.655 5.063 1.00 89.25 107 SER A C 1
ATOM 862 O O . SER A 1 107 ? -14.160 2.573 3.837 1.00 89.25 107 SER A O 1
ATOM 864 N N . ASP A 1 108 ? -12.988 2.468 5.743 1.00 91.44 108 ASP A N 1
ATOM 865 C CA . ASP A 1 108 ? -11.743 1.977 5.149 1.00 91.44 108 ASP A CA 1
ATOM 866 C C . ASP A 1 108 ? -11.730 0.455 4.980 1.00 91.44 108 ASP A C 1
ATOM 868 O O . ASP A 1 108 ? -10.862 -0.055 4.281 1.00 91.44 108 ASP A O 1
ATOM 872 N N . SER A 1 109 ? -12.712 -0.263 5.535 1.00 91.62 109 SER A N 1
ATOM 873 C CA . SER A 1 109 ? -12.837 -1.707 5.328 1.00 91.62 109 SER A CA 1
ATOM 874 C C . SER A 1 109 ? -13.104 -2.017 3.856 1.00 91.62 109 SER A C 1
ATOM 876 O O . SER A 1 109 ? -14.174 -1.711 3.327 1.00 91.62 109 SER A O 1
ATOM 878 N N . ALA A 1 110 ? -12.111 -2.578 3.178 1.00 92.56 110 ALA A N 1
ATOM 879 C CA . ALA A 1 110 ? -12.106 -2.769 1.735 1.00 92.56 110 ALA A CA 1
ATOM 880 C C . ALA A 1 110 ? -10.985 -3.725 1.327 1.00 92.56 110 ALA A C 1
ATOM 882 O O . ALA A 1 110 ? -10.093 -4.049 2.112 1.00 92.56 110 ALA A O 1
ATOM 883 N N . VAL A 1 111 ? -11.009 -4.129 0.060 1.00 92.50 111 VAL A N 1
ATOM 884 C CA . VAL A 1 111 ? -9.893 -4.850 -0.545 1.00 92.50 111 VAL A CA 1
ATOM 885 C C . VAL A 1 111 ? -8.907 -3.850 -1.136 1.00 92.50 111 VAL A C 1
ATOM 887 O O . VAL A 1 111 ? -9.292 -2.955 -1.893 1.00 92.50 111 VAL A O 1
ATOM 890 N N . TYR A 1 112 ? -7.628 -4.013 -0.821 1.00 93.56 112 TYR A N 1
ATOM 891 C CA . TYR A 1 112 ? -6.551 -3.160 -1.302 1.00 93.56 112 TYR A CA 1
ATOM 892 C C . TYR A 1 112 ? -5.659 -3.904 -2.293 1.00 93.56 112 TYR A C 1
ATOM 894 O O . TYR A 1 112 ? -5.177 -5.007 -2.020 1.00 93.56 112 TYR A O 1
ATOM 902 N N . TYR A 1 113 ? -5.405 -3.266 -3.435 1.00 92.75 113 TYR A N 1
ATOM 903 C CA . TYR A 1 113 ? -4.600 -3.830 -4.516 1.00 92.75 113 TYR A CA 1
ATOM 904 C C . TYR A 1 113 ? -3.372 -2.984 -4.788 1.00 92.75 113 TYR A C 1
ATOM 906 O O . TYR A 1 113 ? -3.466 -1.771 -4.998 1.00 92.75 113 TYR A O 1
ATOM 914 N N . CYS A 1 114 ? -2.239 -3.659 -4.875 1.00 93.12 114 CYS A N 1
ATOM 915 C CA . CYS A 1 114 ? -0.987 -3.128 -5.359 1.00 93.12 114 CYS A CA 1
ATOM 916 C C . CYS A 1 114 ? -0.788 -3.566 -6.815 1.00 93.12 114 CYS A C 1
ATOM 918 O O . CYS A 1 114 ? -0.994 -4.727 -7.175 1.00 93.12 114 CYS A O 1
ATOM 920 N N . ALA A 1 115 ? -0.382 -2.639 -7.677 1.00 91.75 115 ALA A N 1
ATOM 921 C CA . ALA A 1 115 ? -0.145 -2.927 -9.088 1.00 91.75 115 ALA A CA 1
ATOM 922 C C . ALA A 1 115 ? 1.173 -2.322 -9.563 1.00 91.75 115 ALA A C 1
ATOM 924 O O . ALA A 1 115 ? 1.550 -1.224 -9.150 1.00 91.75 115 ALA A O 1
ATOM 925 N N . LEU A 1 116 ? 1.841 -3.025 -10.473 1.00 89.94 116 LEU A N 1
ATOM 926 C CA . LEU A 1 116 ? 3.054 -2.576 -11.143 1.00 89.94 116 LEU A CA 1
ATOM 927 C C . LEU A 1 116 ? 2.740 -2.331 -12.622 1.00 89.94 116 LEU A C 1
ATOM 929 O O . LEU A 1 116 ? 2.170 -3.177 -13.308 1.00 89.94 116 LEU A O 1
ATOM 933 N N . HIS A 1 117 ? 3.126 -1.163 -13.122 1.00 85.75 117 HIS A N 1
ATOM 934 C CA . HIS A 1 117 ? 3.105 -0.842 -14.541 1.00 85.75 117 HIS A CA 1
ATOM 935 C C . HIS A 1 117 ? 4.498 -0.472 -15.013 1.00 85.75 117 HIS A C 1
ATOM 937 O O . HIS A 1 117 ? 5.121 0.458 -14.498 1.00 85.75 117 HIS A O 1
ATOM 943 N N . GLU A 1 118 ? 4.947 -1.136 -16.062 1.00 76.25 118 GLU A N 1
ATOM 944 C CA . GLU A 1 118 ? 6.191 -0.791 -16.724 1.00 76.25 118 GLU A CA 1
ATOM 945 C C . GLU A 1 118 ? 5.907 0.058 -17.953 1.00 76.25 118 GLU A C 1
ATOM 947 O O . GLU A 1 118 ? 5.052 -0.277 -18.779 1.00 76.25 118 GLU A O 1
ATOM 952 N N . ARG A 1 119 ? 6.657 1.151 -18.111 1.00 66.56 119 ARG A N 1
ATOM 953 C CA . ARG A 1 119 ? 6.613 1.923 -19.350 1.00 66.56 119 ARG A CA 1
ATOM 954 C C . ARG A 1 119 ? 7.584 1.289 -20.350 1.00 66.56 119 ARG A C 1
ATOM 956 O O . ARG A 1 119 ? 8.688 1.790 -20.545 1.00 66.56 119 ARG A O 1
ATOM 963 N N . PHE A 1 120 ? 7.195 0.168 -20.954 1.00 62.94 120 PHE A N 1
ATOM 964 C CA . PHE A 1 120 ? 7.973 -0.447 -22.035 1.00 62.94 120 PHE A CA 1
ATOM 965 C C . PHE A 1 120 ? 7.894 0.384 -23.330 1.00 62.94 120 PHE A C 1
ATOM 967 O O . PHE A 1 120 ? 6.830 0.930 -23.637 1.00 62.94 120 PHE A O 1
ATOM 974 N N . PRO A 1 121 ? 8.953 0.412 -24.164 1.00 50.72 121 PRO A N 1
ATOM 975 C CA . PRO A 1 121 ? 8.784 0.612 -25.594 1.00 50.72 121 PRO A CA 1
ATOM 976 C C . PRO A 1 121 ? 8.115 -0.650 -26.161 1.00 50.72 121 PRO A C 1
ATOM 978 O O . PRO A 1 121 ? 8.675 -1.745 -26.145 1.00 50.72 121 PRO A O 1
ATOM 981 N N . SER A 1 122 ? 6.867 -0.487 -26.585 1.00 50.19 122 SER A N 1
ATOM 982 C CA . SER A 1 122 ? 5.966 -1.470 -27.196 1.00 50.19 122 SER A CA 1
ATOM 983 C C . SER A 1 122 ? 6.643 -2.599 -27.994 1.00 50.19 122 SER A C 1
ATOM 985 O O . SER A 1 122 ? 7.062 -2.389 -29.129 1.00 50.19 122 SER A O 1
ATOM 987 N N . THR A 1 123 ? 6.656 -3.825 -27.460 1.00 51.50 123 THR A N 1
ATOM 988 C CA . THR A 1 123 ? 6.809 -5.043 -28.292 1.00 51.50 123 THR A CA 1
ATOM 989 C C . THR A 1 123 ? 5.960 -6.234 -27.837 1.00 51.50 123 THR A C 1
ATOM 991 O O . THR A 1 123 ? 5.774 -7.166 -28.613 1.00 51.50 123 THR A O 1
ATOM 994 N N . ARG A 1 124 ? 5.386 -6.229 -26.627 1.00 55.16 124 ARG A N 1
ATOM 995 C CA . ARG A 1 124 ? 4.439 -7.258 -26.161 1.00 55.16 124 ARG A CA 1
ATOM 996 C C . ARG A 1 124 ? 3.320 -6.561 -25.392 1.00 55.16 124 ARG A C 1
ATOM 998 O O . ARG A 1 124 ? 3.595 -5.582 -24.706 1.00 55.16 124 ARG A O 1
ATOM 1005 N N . GLY A 1 125 ? 2.073 -6.991 -25.592 1.00 51.00 125 GLY A N 1
ATOM 1006 C CA . GLY A 1 125 ? 0.874 -6.313 -25.084 1.00 51.00 125 GLY A CA 1
ATOM 1007 C C . GLY A 1 125 ? 0.962 -5.903 -23.608 1.00 51.00 125 GLY A C 1
ATOM 1008 O O . GLY A 1 125 ? 1.619 -6.558 -22.803 1.00 51.00 125 GLY A O 1
ATOM 1009 N N . THR A 1 126 ? 0.297 -4.801 -23.262 1.00 49.25 126 THR A N 1
ATOM 1010 C CA . THR A 1 126 ? 0.260 -4.211 -21.917 1.00 49.25 126 THR A CA 1
ATOM 1011 C C . THR A 1 126 ? -0.509 -5.106 -20.943 1.00 49.25 126 THR A C 1
ATOM 1013 O O . THR A 1 126 ? -1.693 -4.886 -20.690 1.00 49.25 126 THR A O 1
ATOM 1016 N N . HIS A 1 127 ? 0.141 -6.135 -20.405 1.00 53.44 127 HIS A N 1
ATOM 1017 C CA . HIS A 1 127 ? -0.369 -6.863 -19.248 1.00 53.44 127 HIS A CA 1
ATOM 1018 C C . HIS A 1 127 ? 0.182 -6.199 -17.983 1.00 53.44 127 HIS A C 1
ATOM 1020 O O . HIS A 1 127 ? 1.395 -6.084 -17.825 1.00 53.44 127 HIS A O 1
ATOM 1026 N N . TYR A 1 128 ? -0.705 -5.723 -17.110 1.00 56.62 128 TYR A N 1
ATOM 1027 C CA . TYR A 1 128 ? -0.338 -5.125 -15.829 1.00 56.62 128 TYR A CA 1
ATOM 1028 C C . TYR A 1 128 ? -0.275 -6.246 -14.790 1.00 56.62 128 TYR A C 1
ATOM 1030 O O . TYR A 1 128 ? -1.326 -6.813 -14.486 1.00 56.62 128 TYR A O 1
ATOM 1038 N N . PRO A 1 129 ? 0.902 -6.612 -14.255 1.00 60.19 129 PRO A N 1
ATOM 1039 C CA . PRO A 1 129 ? 0.951 -7.493 -13.101 1.00 60.19 129 PRO A CA 1
ATOM 1040 C C . PRO A 1 129 ? 0.274 -6.796 -11.913 1.00 60.19 129 PRO A C 1
ATOM 1042 O O . PRO A 1 129 ? 0.824 -5.880 -11.297 1.00 60.19 129 PRO A O 1
ATOM 1045 N N . VAL A 1 130 ? -0.952 -7.225 -11.624 1.00 60.59 130 VAL A N 1
ATOM 1046 C CA . VAL A 1 130 ? -1.646 -6.918 -10.373 1.00 60.59 130 VAL A CA 1
ATOM 1047 C C . VAL A 1 130 ? -1.176 -7.941 -9.345 1.00 60.59 130 VAL A C 1
ATOM 1049 O O . VAL A 1 130 ? -1.066 -9.128 -9.662 1.00 60.59 130 VAL A O 1
ATOM 1052 N N . GLY A 1 131 ? -0.823 -7.469 -8.151 1.00 58.38 131 GLY A N 1
ATOM 1053 C CA . GLY A 1 131 ? -0.503 -8.334 -7.022 1.00 58.38 131 GLY A CA 1
ATOM 1054 C C . GLY A 1 131 ? -1.747 -9.008 -6.461 1.00 58.38 131 GLY A C 1
ATOM 1055 O O . GLY A 1 131 ? -2.834 -8.910 -7.030 1.00 58.38 131 GLY A O 1
ATOM 1056 N N . GLY A 1 132 ? -1.582 -9.697 -5.334 1.00 58.41 132 GLY A N 1
ATOM 1057 C CA . GLY A 1 132 ? -2.709 -10.241 -4.579 1.00 58.41 132 GLY A CA 1
ATOM 1058 C C . GLY A 1 132 ? -3.698 -9.165 -4.108 1.00 58.41 132 GLY A C 1
ATOM 1059 O O . GLY A 1 132 ? -3.548 -7.974 -4.360 1.00 58.41 132 GLY A O 1
ATOM 1060 N N . ALA A 1 133 ? -4.735 -9.593 -3.409 1.00 66.69 133 ALA A N 1
ATOM 1061 C CA . ALA A 1 133 ? -5.687 -8.725 -2.731 1.00 66.69 133 ALA A CA 1
ATOM 1062 C C . ALA A 1 133 ? -5.417 -8.813 -1.228 1.00 66.69 133 ALA A C 1
ATOM 1064 O O . ALA A 1 133 ? -5.288 -9.924 -0.724 1.00 66.69 133 ALA A O 1
ATOM 1065 N N . LEU A 1 134 ? -5.360 -7.680 -0.523 1.00 72.81 134 LEU A N 1
ATOM 1066 C CA . LEU A 1 134 ? -5.336 -7.683 0.941 1.00 72.81 134 LEU A CA 1
ATOM 1067 C C . LEU A 1 134 ? -6.639 -7.085 1.461 1.00 72.81 134 LEU A C 1
ATOM 1069 O O . LEU A 1 134 ? -6.954 -5.928 1.161 1.00 72.81 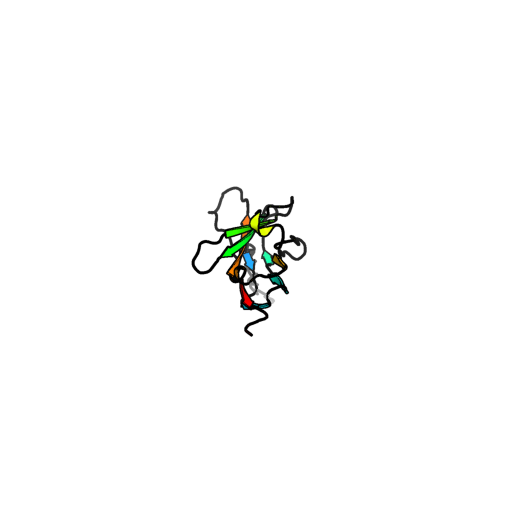134 LEU A O 1
ATOM 1073 N N . LEU A 1 135 ? -7.414 -7.883 2.190 1.00 75.06 135 LEU A N 1
ATOM 1074 C CA . LEU A 1 135 ? -8.673 -7.447 2.776 1.00 75.06 135 LEU A CA 1
ATOM 1075 C C . LEU A 1 135 ? -8.391 -6.811 4.135 1.00 75.06 135 LEU A C 1
ATOM 1077 O O . LEU A 1 135 ? -7.794 -7.427 5.010 1.00 75.06 135 LEU A O 1
ATOM 1081 N N . VAL A 1 136 ? -8.811 -5.560 4.303 1.00 77.06 136 VAL A N 1
ATOM 1082 C CA . VAL A 1 136 ? -8.746 -4.870 5.592 1.00 77.06 136 VAL A CA 1
ATOM 1083 C C . VAL A 1 136 ? -10.143 -4.846 6.186 1.00 77.06 136 VAL A C 1
ATOM 1085 O O . VAL A 1 136 ? -11.076 -4.325 5.571 1.00 77.06 136 VAL A O 1
ATOM 1088 N N . HIS A 1 137 ? -10.274 -5.373 7.396 1.00 74.81 137 HIS A N 1
ATOM 1089 C CA . HIS A 1 137 ? -11.465 -5.266 8.223 1.00 74.81 137 HIS A CA 1
ATOM 1090 C C . HIS A 1 137 ? -11.198 -4.288 9.366 1.00 74.81 137 HIS A C 1
ATOM 1092 O O . HIS A 1 137 ? -10.448 -4.584 10.295 1.00 74.81 137 HIS A O 1
ATOM 1098 N N . CYS A 1 138 ? -11.823 -3.111 9.311 1.00 73.38 138 CYS A N 1
ATOM 1099 C CA . CYS A 1 138 ? -11.814 -2.174 10.425 1.00 73.38 138 CYS A CA 1
ATOM 1100 C C . CYS A 1 138 ? -13.005 -2.467 11.343 1.00 73.38 138 CYS A C 1
ATOM 1102 O O . CYS A 1 138 ? -14.160 -2.294 10.946 1.00 73.38 138 CYS A O 1
ATOM 1104 N N . VAL A 1 139 ? -12.731 -2.878 12.579 1.00 75.94 139 VAL A N 1
ATOM 1105 C CA . VAL A 1 139 ? -13.753 -3.109 13.608 1.00 75.94 139 VAL A CA 1
ATOM 1106 C C . VAL A 1 139 ? -13.878 -1.887 14.510 1.00 75.94 139 VAL A C 1
ATOM 1108 O O . VAL A 1 139 ? -12.880 -1.264 14.868 1.00 75.94 139 VAL A O 1
ATOM 1111 N N . GLN A 1 140 ? -15.102 -1.509 14.880 1.00 73.06 140 GLN A N 1
ATOM 1112 C CA . GLN A 1 140 ? -15.285 -0.425 15.844 1.00 73.06 140 GLN A CA 1
ATOM 1113 C C . GLN A 1 140 ? -14.822 -0.881 17.233 1.00 73.06 140 GLN A C 1
ATOM 1115 O O . GLN A 1 140 ? -15.174 -1.987 17.643 1.00 73.06 140 GLN A O 1
ATOM 1120 N N . PRO A 1 141 ? -14.106 -0.034 17.994 1.00 63.03 141 PRO A N 1
ATOM 1121 C CA . PRO A 1 141 ? -13.752 -0.323 19.380 1.00 63.03 141 PRO A CA 1
ATOM 1122 C C . PRO A 1 141 ? -14.991 -0.474 20.274 1.00 63.03 141 PRO A C 1
ATOM 1124 O O . PRO A 1 141 ? -14.895 -1.054 21.350 1.00 63.03 141 PRO A O 1
ATOM 1127 N N . PHE A 1 142 ? -16.153 0.011 19.820 1.00 47.75 142 PHE A N 1
ATOM 1128 C CA . PHE A 1 142 ? -17.412 -0.036 20.552 1.00 47.75 142 PHE A CA 1
ATOM 1129 C C . PHE A 1 142 ? -18.539 -0.639 19.701 1.00 47.75 142 PHE A C 1
ATOM 1131 O O . PHE A 1 142 ? -19.327 0.069 19.085 1.00 47.75 142 PHE A O 1
ATOM 1138 N N . CYS A 1 143 ? -18.650 -1.968 19.718 1.00 43.78 143 CYS A N 1
ATOM 1139 C CA . CYS A 1 143 ? -19.958 -2.580 19.949 1.00 43.78 143 CYS A CA 1
ATOM 1140 C C . CYS A 1 143 ? -20.155 -2.647 21.468 1.00 43.78 143 CYS A C 1
ATOM 1142 O O . CYS A 1 143 ? -19.868 -3.672 22.086 1.00 43.78 143 CYS A O 1
ATOM 1144 N N . GLN A 1 144 ? -20.588 -1.536 22.063 1.00 37.59 144 GLN A N 1
ATOM 1145 C CA . GLN A 1 144 ? -21.198 -1.508 23.388 1.00 37.59 144 GLN A CA 1
ATOM 1146 C C . GLN A 1 144 ? -22.247 -0.405 23.441 1.00 37.59 144 GLN A C 1
ATOM 1148 O O . GLN A 1 144 ? -21.950 0.695 22.924 1.00 37.59 144 GLN A O 1
#

Foldseek 3Di:
DDDDDDPPPPPPPPPVPPFDKAKAWDDDEAEEEAQAKDKTKIAIDDPDQAKKKFKWWADPPDDTDTAWIDHDPDDTDGDPVRVPFWDWDQDPPRRITMIMGGRDDQSSFTKMKMWMFGPDPDDDDGDIHIYDIYGYGYDYPDPD

Radius of gyration: 21.6 Å; Cα contacts (8 Å, |Δi|>4): 296; chains: 1; bounding box: 66×64×52 Å

InterPro domains:
  IPR003599 Immunoglobulin domain subtype [SM00409] (27-137)
  IPR007110 Immunoglobulin-like domain [PS50835] (12-114)
  IPR013106 Immunoglobulin V-set domain [PF07686] (32-121)
  IPR013106 Immunoglobulin V-set domain [SM00406] (37-116)
  IPR013783 Immunoglobulin-like fold [G3DSA:2.60.40.10] (12-136)
  IPR036179 Immunoglobulin-like domain superfamily [SSF48726] (23-120)
  IPR051287 T cell receptor variable region [PTHR19367] (10-126)

pLDDT: mean 79.92, std 17.54, range [36.81, 97.25]

Sequence (144 aa):
EITAFFLLAVAPSSSTLAQKDNVLQPEGDETQTEGDTVTLDCLYNSSSTNYYLFWYKQDGNNRPRFILSRFKIGQGKTENEFKERFSSTLNSTFRSIPLKIQKLHVSDSAVYYCALHERFPSTRGTHYPVGGALLVHCVQPFCQ

Mean predicted aligned error: 11.07 Å

Nearest PDB structures (foldseek):
  7kn4-assembly2_M  TM=8.701E-01  e=9.071E-09  Homo sapiens
  7ul3-assembly1_C  TM=8.396E-01  e=2.547E-08  synthetic construct
  8cn9-assembly4_Q  TM=8.340E-01  e=1.941E-08  Homo sapiens
  8g77-assembly1_K  TM=8.308E-01  e=1.479E-08  Vicugna pacos
  4ybl-assembly1_H  TM=8.527E-01  e=7.150E-08  Homo sapiens

Solvent-accessible surface area (backbone atoms only — not comparable to full-atom values): 8591 Å² total; per-residue (Å²): 138,88,84,83,87,83,82,80,74,77,70,78,77,80,70,76,74,73,74,69,61,38,33,50,36,66,83,58,75,49,77,44,48,44,59,39,71,50,73,47,66,30,38,53,45,69,84,66,90,55,45,39,38,36,38,30,43,19,59,77,92,49,75,72,40,80,42,36,35,38,40,85,88,66,80,59,51,64,39,81,96,37,58,90,41,46,49,70,61,79,36,78,88,80,29,33,48,38,42,37,38,44,57,37,45,61,88,64,39,26,37,35,35,43,35,45,41,70,75,70,83,86,84,70,83,93,74,64,35,60,27,44,59,34,38,36,42,39,43,68,86,66,91,118

Organism: Anabas testudineus (NCBI:txid64144)

Secondary structure (DSSP, 8-state):
---------------------EEE---SEEEEETT--EEE--EEE-S-SSEEEEEEEE-TTSPPEEEEEEESSS--EE-GGGTTTEEE--BTTTTB--EEE-S--GGG-EEEEEEEEE---SSS-----EEEEEEEEEE-S---